Protein AF-A0A6N8EU02-F1 (afdb_monomer)

Sequence (81 aa):
MKKIIFLLSAIFIISNVVWGFMYFKRIDAPSNISVQVYDLRGTGELWDITDYKIIVSPNKVLRGHG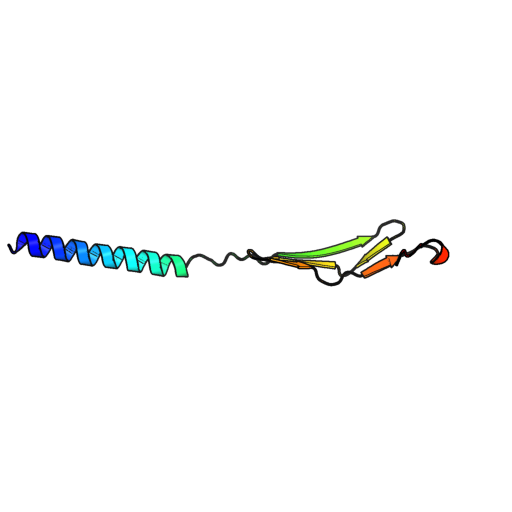KLTYKGDPKNVEVYC

Solvent-accessible surface area (backbone atoms only — not comparable to full-atom values): 4956 Å² total; per-residue (Å²): 110,72,69,58,54,52,52,52,52,51,52,52,52,51,53,52,51,52,51,50,50,55,54,53,55,61,72,65,51,76,80,77,63,65,68,45,75,45,80,49,69,49,78,58,96,50,41,35,40,38,73,27,33,39,40,40,42,92,89,48,78,46,74,54,68,60,48,77,43,76,71,63,67,74,89,76,60,85,80,86,128

Nearest PDB structures (foldseek):
  5fyw-assembly1_U  TM=3.673E-01  e=1.341E+00  Saccharomyces cerevisiae
  7oha-assembly1_L  TM=2.788E-01  e=5.965E-01  Saccharomyces cerevisiae
  6o9l-assembly1_N  TM=3.999E-01  e=2.208E+00  Homo sapiens

Foldseek 3Di:
DVVVVVVVVVVVVVVVVVVVVVVVVVVPPPCPQVFDKDFDWDDDPFKTKHRWIWTDGPVDIDTDDIDIDTPDDPVPDDDDD

Secondary structure (DSSP, 8-state):
-HHHHHHHHHHHHHHHHHHHHHHHHHHTS------EEEEEEEE-SSEEEEEEEEEEETTEEEE---EEEE-S-GGG-----

Structure (mmCIF, N/CA/C/O backbone):
data_AF-A0A6N8EU02-F1
#
_entry.id   AF-A0A6N8EU02-F1
#
loop_
_atom_site.group_PDB
_atom_site.id
_atom_site.type_symbol
_atom_site.label_atom_id
_atom_site.label_alt_id
_atom_site.label_comp_id
_atom_site.label_asym_id
_atom_site.label_entity_id
_atom_site.label_seq_id
_atom_site.pdbx_PDB_ins_code
_atom_site.Cartn_x
_atom_site.Cartn_y
_atom_site.Cartn_z
_atom_site.occupancy
_atom_site.B_iso_or_equiv
_atom_site.auth_seq_id
_atom_sit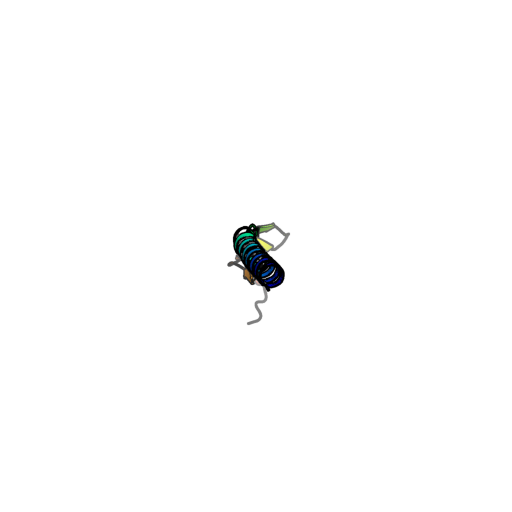e.auth_comp_id
_atom_site.auth_asym_id
_atom_site.auth_atom_id
_atom_site.pdbx_PDB_model_num
ATOM 1 N N . MET A 1 1 ? -26.194 -6.378 54.115 1.00 63.81 1 MET A N 1
ATOM 2 C CA . MET A 1 1 ? -26.120 -7.559 53.220 1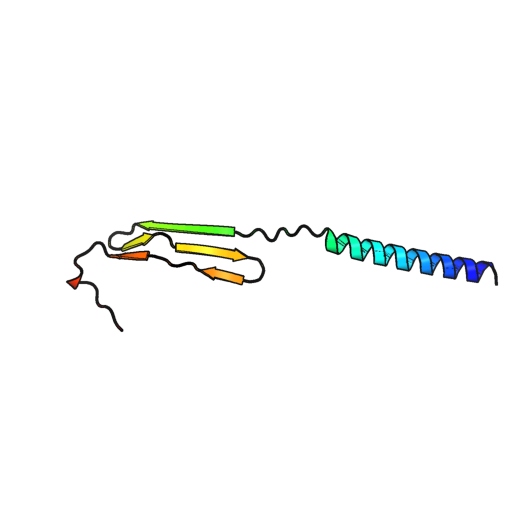.00 63.81 1 MET A CA 1
ATOM 3 C C . MET A 1 1 ? -26.733 -7.261 51.848 1.00 63.81 1 MET A C 1
ATOM 5 O O . MET A 1 1 ? -25.972 -7.113 50.905 1.00 63.81 1 MET A O 1
ATOM 9 N N . LYS A 1 2 ? -28.053 -7.027 51.724 1.00 81.00 2 LYS A N 1
ATOM 10 C CA . LYS A 1 2 ? -28.717 -6.720 50.429 1.00 81.00 2 LYS A CA 1
ATOM 11 C C . LYS A 1 2 ? -28.102 -5.546 49.643 1.00 81.00 2 LYS A C 1
ATOM 13 O O . LYS A 1 2 ? -27.914 -5.662 48.441 1.00 81.00 2 LYS A O 1
ATOM 18 N N . LYS A 1 3 ? -27.723 -4.453 50.322 1.00 86.62 3 LYS A N 1
ATOM 19 C CA . LYS A 1 3 ? -27.076 -3.280 49.693 1.00 86.62 3 LYS A CA 1
ATOM 20 C C . LYS A 1 3 ? -25.712 -3.603 49.062 1.00 86.62 3 LYS A C 1
ATOM 22 O O . LYS A 1 3 ? -25.408 -3.105 47.988 1.00 86.62 3 LYS A O 1
ATOM 27 N N . ILE A 1 4 ? -24.921 -4.460 49.712 1.00 92.31 4 ILE A N 1
ATOM 28 C CA . ILE A 1 4 ? -23.594 -4.879 49.226 1.00 92.31 4 ILE A CA 1
ATOM 29 C C . ILE A 1 4 ? -23.744 -5.810 48.019 1.00 92.31 4 ILE A C 1
ATOM 31 O O . ILE A 1 4 ? -23.031 -5.656 47.035 1.00 92.31 4 ILE A O 1
ATOM 35 N N . ILE A 1 5 ? -24.715 -6.726 48.063 1.00 92.62 5 ILE A N 1
ATOM 36 C CA . ILE A 1 5 ? -25.026 -7.627 46.943 1.00 92.62 5 ILE A CA 1
ATOM 37 C C . ILE A 1 5 ? -25.468 -6.820 45.714 1.00 92.62 5 ILE A C 1
ATOM 39 O O . ILE A 1 5 ? -24.975 -7.062 44.615 1.00 92.62 5 ILE A O 1
ATOM 43 N N . PHE A 1 6 ? -26.326 -5.812 45.905 1.00 94.31 6 PHE A N 1
ATOM 44 C CA . PHE A 1 6 ? -26.720 -4.894 44.834 1.00 94.31 6 PHE A CA 1
ATOM 45 C C . PHE A 1 6 ? -25.517 -4.154 44.241 1.00 94.31 6 PHE A C 1
ATOM 47 O O . PHE A 1 6 ? -25.354 -4.133 43.023 1.00 94.31 6 PHE A O 1
ATOM 54 N N . LEU A 1 7 ? -24.639 -3.613 45.090 1.00 94.88 7 LEU A N 1
ATOM 55 C CA . LEU A 1 7 ? -23.435 -2.910 44.648 1.00 94.88 7 LEU A CA 1
ATOM 56 C C . LEU A 1 7 ? -22.522 -3.812 43.798 1.00 94.88 7 LEU A C 1
ATOM 58 O O . LEU A 1 7 ? -22.100 -3.417 42.715 1.00 94.88 7 LEU A O 1
ATOM 62 N N . LEU A 1 8 ? -22.266 -5.040 44.253 1.00 94.62 8 LEU A N 1
ATOM 63 C CA . LEU A 1 8 ? -21.428 -6.006 43.537 1.00 94.62 8 LEU A CA 1
ATOM 64 C C . LEU A 1 8 ? -22.047 -6.431 42.202 1.00 94.62 8 LEU A C 1
ATOM 66 O O . LEU A 1 8 ? -21.344 -6.488 41.195 1.00 94.62 8 LEU A O 1
ATOM 70 N N . SER A 1 9 ? -23.363 -6.668 42.168 1.00 94.19 9 SER A N 1
ATOM 71 C CA . SER A 1 9 ? -24.064 -7.003 40.923 1.00 94.19 9 SER A CA 1
ATOM 72 C C . SER A 1 9 ? -23.988 -5.873 39.891 1.00 94.19 9 SER A C 1
ATOM 74 O O . SER A 1 9 ? -23.744 -6.133 38.715 1.00 94.19 9 SER A O 1
ATOM 76 N N . ALA A 1 10 ? -24.101 -4.615 40.329 1.00 94.94 10 ALA A N 1
ATOM 77 C CA . ALA A 1 10 ? -23.991 -3.458 39.448 1.00 94.94 10 ALA A CA 1
ATOM 78 C C . ALA A 1 10 ? -22.582 -3.340 38.851 1.00 94.94 10 ALA A C 1
ATOM 80 O O . ALA A 1 10 ? -22.439 -3.169 37.642 1.00 94.94 10 ALA A O 1
ATOM 81 N N . ILE A 1 11 ? -21.541 -3.500 39.676 1.00 96.06 11 ILE A N 1
ATOM 82 C CA . ILE A 1 11 ? -20.143 -3.469 39.221 1.00 96.06 11 ILE A CA 1
ATOM 83 C C . ILE A 1 11 ? -19.878 -4.586 38.206 1.00 96.06 11 ILE A C 1
ATOM 85 O O . ILE A 1 11 ? -19.246 -4.342 37.179 1.00 96.06 11 ILE A O 1
ATOM 89 N N . PHE A 1 12 ? -20.390 -5.794 38.456 1.00 96.50 12 PHE A N 1
ATOM 90 C CA . PHE A 1 12 ? -20.233 -6.919 37.538 1.00 96.50 12 PHE A CA 1
ATOM 91 C C . PHE A 1 12 ? -20.882 -6.644 36.176 1.00 96.50 12 PHE A C 1
ATOM 93 O O . PHE A 1 12 ? -20.251 -6.857 35.140 1.00 96.50 12 PHE A O 1
ATOM 100 N N . ILE A 1 13 ? -22.109 -6.117 36.160 1.00 96.38 13 ILE A N 1
ATOM 101 C CA . ILE A 1 13 ? -22.806 -5.770 34.914 1.00 96.38 13 ILE A CA 1
ATOM 102 C C . ILE A 1 13 ? -22.038 -4.680 34.161 1.00 96.38 13 ILE A C 1
ATOM 104 O O . ILE A 1 13 ? -21.755 -4.848 32.978 1.00 96.38 13 ILE A O 1
ATOM 108 N N . ILE A 1 14 ? -21.635 -3.602 34.841 1.00 95.94 14 ILE A N 1
ATOM 109 C CA . ILE A 1 14 ? -20.887 -2.499 34.219 1.00 95.94 14 ILE A CA 1
ATOM 110 C C . ILE A 1 14 ? -19.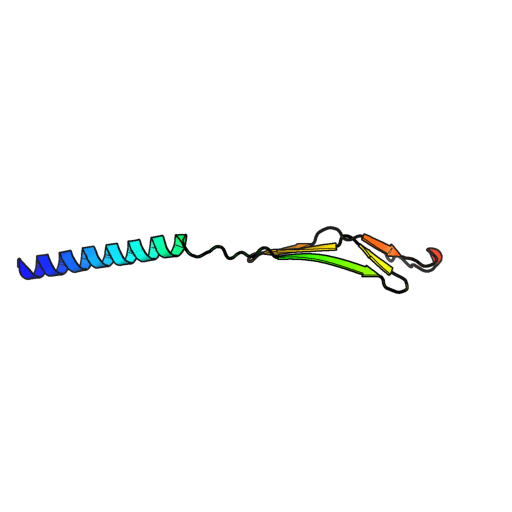565 -3.004 33.632 1.00 95.94 14 ILE A C 1
ATOM 112 O O . ILE A 1 14 ? -19.231 -2.664 32.501 1.00 95.94 14 ILE A O 1
ATOM 116 N N . SER A 1 15 ? -18.835 -3.856 34.356 1.00 95.31 15 SER A N 1
ATOM 117 C CA . SER A 1 15 ? -17.569 -4.421 33.881 1.00 95.31 15 SER A CA 1
ATOM 118 C C . SER A 1 15 ? -17.746 -5.233 32.592 1.00 95.31 15 SER A C 1
ATOM 120 O O . SER A 1 15 ? -16.987 -5.043 31.640 1.00 95.31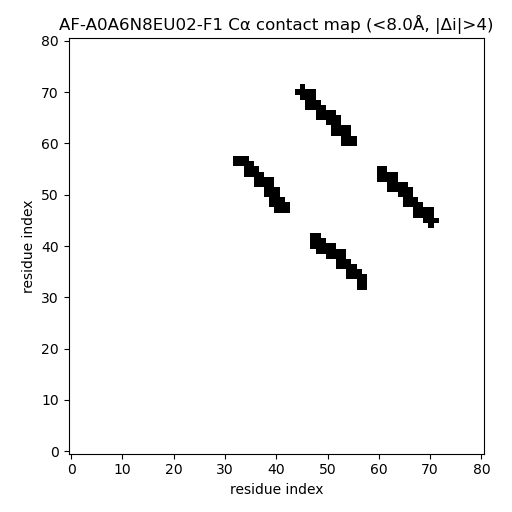 15 SER A O 1
ATOM 122 N N . ASN A 1 16 ? -18.790 -6.066 32.520 1.00 95.69 16 ASN A N 1
ATOM 123 C CA . ASN A 1 16 ? -19.104 -6.849 31.323 1.00 95.69 16 ASN A CA 1
ATOM 124 C C . ASN A 1 16 ? -19.574 -5.968 30.157 1.00 95.69 16 ASN A C 1
ATOM 126 O O . ASN A 1 16 ? -19.177 -6.206 29.019 1.00 95.69 16 ASN A O 1
ATOM 130 N N . VAL A 1 17 ? -20.365 -4.923 30.424 1.00 95.38 17 VAL A N 1
ATOM 131 C CA . VAL A 1 17 ? -20.803 -3.957 29.402 1.00 95.38 17 VAL A CA 1
ATOM 132 C C . VAL A 1 17 ? -19.609 -3.202 28.818 1.00 95.38 17 VAL A C 1
ATOM 134 O O . VAL A 1 17 ? -19.507 -3.077 27.600 1.00 95.38 17 VAL A O 1
ATOM 137 N N . VAL A 1 18 ? -18.674 -2.746 29.658 1.00 94.12 18 VAL A N 1
ATOM 138 C CA . VAL A 1 18 ? -17.445 -2.072 29.209 1.00 94.12 18 VAL A CA 1
ATOM 139 C C . VAL A 1 18 ? -16.589 -3.013 28.362 1.00 94.12 18 VAL A C 1
ATOM 141 O O . VAL A 1 18 ? -16.117 -2.617 27.297 1.00 94.12 18 VAL A O 1
ATOM 144 N N . TRP A 1 19 ? -16.421 -4.268 28.787 1.00 93.25 19 TRP A N 1
ATOM 145 C CA . TRP A 1 19 ? -15.686 -5.272 28.015 1.00 93.25 19 TRP A CA 1
ATOM 146 C C . TRP A 1 19 ? -16.339 -5.576 26.668 1.00 93.25 19 TRP A C 1
ATOM 148 O O . TRP A 1 19 ? -15.653 -5.579 25.647 1.00 93.25 19 TRP A O 1
ATOM 158 N N . GLY A 1 20 ? -17.659 -5.774 26.653 1.00 92.12 20 GLY A N 1
ATOM 159 C CA . GLY A 1 20 ? -18.426 -5.975 25.428 1.00 92.12 20 GLY A CA 1
ATOM 160 C C . GLY A 1 20 ? -18.284 -4.787 24.481 1.00 92.12 20 GLY A C 1
ATOM 161 O O . GLY A 1 20 ? -17.936 -4.964 23.318 1.00 92.12 20 GLY A O 1
ATOM 162 N N . PHE A 1 21 ? -18.444 -3.564 24.989 1.00 89.75 21 PHE A N 1
ATOM 163 C CA . PHE A 1 21 ? -18.271 -2.347 24.199 1.00 89.75 21 PHE A CA 1
ATOM 164 C C . PHE A 1 21 ? -16.862 -2.237 23.603 1.00 89.75 21 PHE A C 1
ATOM 166 O O . PHE A 1 21 ? -16.726 -1.963 22.413 1.00 89.75 21 PHE A O 1
ATOM 173 N N . MET A 1 22 ? -15.810 -2.493 24.390 1.00 85.88 22 MET A N 1
ATOM 174 C CA . MET A 1 22 ? -14.433 -2.494 23.880 1.00 85.88 22 MET A CA 1
ATOM 175 C C . MET A 1 22 ? -14.196 -3.579 22.825 1.00 85.88 22 MET A C 1
ATOM 177 O O . MET A 1 22 ? -13.463 -3.337 21.866 1.00 85.88 22 MET A O 1
ATOM 181 N N . TYR A 1 23 ? -14.804 -4.756 22.983 1.00 84.81 23 TYR A N 1
ATOM 182 C CA . TYR A 1 23 ? -14.718 -5.842 22.011 1.00 84.81 23 TYR A CA 1
ATOM 183 C C . TYR A 1 23 ? -15.356 -5.445 20.673 1.00 84.81 23 TYR A C 1
ATOM 185 O O . TYR A 1 23 ? -14.693 -5.532 19.641 1.00 84.81 23 TYR A O 1
ATOM 193 N N . PHE A 1 24 ? -16.581 -4.910 20.687 1.00 81.44 24 PHE A N 1
ATOM 194 C CA . PHE A 1 24 ? -17.248 -4.434 19.470 1.00 81.44 24 PHE A CA 1
ATOM 195 C C . PHE A 1 24 ? -16.521 -3.242 18.831 1.00 81.44 24 PHE A C 1
ATOM 197 O O . PHE A 1 24 ? -16.296 -3.242 17.625 1.00 81.44 24 PHE A O 1
ATOM 204 N N . LYS A 1 25 ? -16.005 -2.291 19.625 1.00 73.69 25 LYS A N 1
ATOM 205 C CA . LYS A 1 25 ? -15.209 -1.169 19.095 1.00 73.69 25 LYS A CA 1
ATOM 206 C C . LYS A 1 25 ? -13.919 -1.589 18.386 1.00 73.69 25 LYS A C 1
ATOM 208 O O . LYS A 1 25 ? -13.431 -0.836 17.548 1.00 73.69 25 LYS A O 1
ATOM 213 N N . ARG A 1 26 ? -13.331 -2.742 18.731 1.00 61.28 26 ARG A N 1
ATOM 214 C CA . ARG A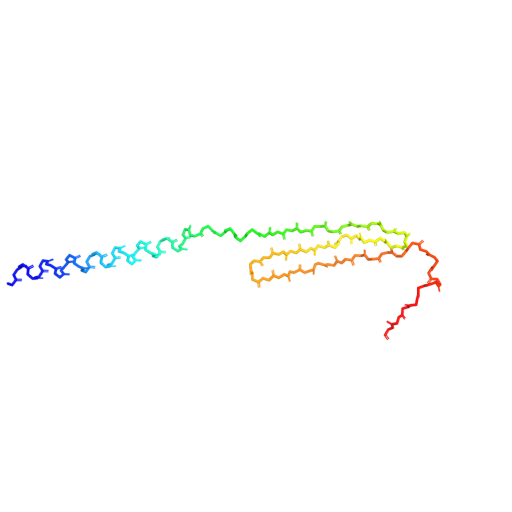 1 26 ? -12.173 -3.287 17.999 1.00 61.28 26 ARG A CA 1
ATOM 215 C C . ARG A 1 26 ? -12.565 -3.862 16.642 1.00 61.28 26 ARG A C 1
ATOM 217 O O . ARG A 1 26 ? -11.743 -3.824 15.735 1.00 61.28 26 ARG A O 1
ATOM 224 N N . ILE A 1 27 ? -13.782 -4.387 16.514 1.00 60.22 27 ILE A N 1
ATOM 225 C CA . ILE A 1 27 ? -14.308 -4.930 15.255 1.00 60.22 27 ILE A CA 1
ATOM 226 C C . ILE A 1 27 ? -14.615 -3.785 14.279 1.00 60.22 27 ILE A C 1
ATOM 228 O O . ILE A 1 27 ? -14.352 -3.916 13.089 1.00 60.22 27 ILE A O 1
ATOM 232 N N . ASP A 1 28 ? -15.055 -2.637 14.803 1.00 55.47 28 ASP A N 1
ATOM 233 C CA . ASP A 1 28 ? -15.363 -1.431 14.024 1.00 55.47 28 ASP A CA 1
ATOM 234 C C . ASP A 1 28 ? -14.173 -0.484 13.824 1.00 55.47 28 ASP A C 1
ATOM 236 O O . ASP A 1 28 ? -14.356 0.630 13.328 1.00 55.47 28 ASP A O 1
ATOM 240 N N . ALA A 1 29 ? -12.948 -0.869 14.203 1.00 56.47 29 ALA A N 1
ATOM 241 C CA . ALA A 1 29 ? -11.786 -0.119 13.746 1.00 56.47 29 ALA A CA 1
ATOM 242 C C . ALA A 1 29 ? -11.796 -0.214 12.215 1.00 56.47 29 ALA A C 1
ATOM 244 O O . ALA A 1 29 ? -11.625 -1.320 11.695 1.00 56.47 29 ALA A O 1
ATOM 245 N N . PRO A 1 30 ? -12.029 0.891 11.476 1.00 52.09 30 PRO A N 1
ATOM 246 C CA . PRO A 1 30 ? -12.039 0.812 10.035 1.00 52.09 30 PRO A CA 1
ATOM 247 C C . PRO A 1 30 ? -10.682 0.256 9.647 1.00 52.09 30 PRO A C 1
ATOM 249 O O . PRO A 1 30 ? -9.641 0.806 10.026 1.00 52.09 30 PRO A O 1
ATOM 252 N N . SER A 1 31 ? -10.688 -0.849 8.907 1.00 57.00 31 SER A N 1
ATOM 253 C CA . SER A 1 31 ? -9.529 -1.281 8.156 1.00 57.00 31 SER A CA 1
ATOM 254 C C . SER A 1 31 ? -9.293 -0.234 7.068 1.00 57.00 31 SER A C 1
ATOM 256 O O . SER A 1 31 ? -9.409 -0.508 5.878 1.00 57.00 31 SER A O 1
ATOM 258 N N . ASN A 1 32 ? -8.892 0.974 7.463 1.00 55.22 32 ASN A N 1
ATOM 259 C CA . ASN A 1 32 ? -8.163 1.928 6.644 1.00 55.22 32 ASN A CA 1
ATOM 260 C C . ASN A 1 32 ? -6.75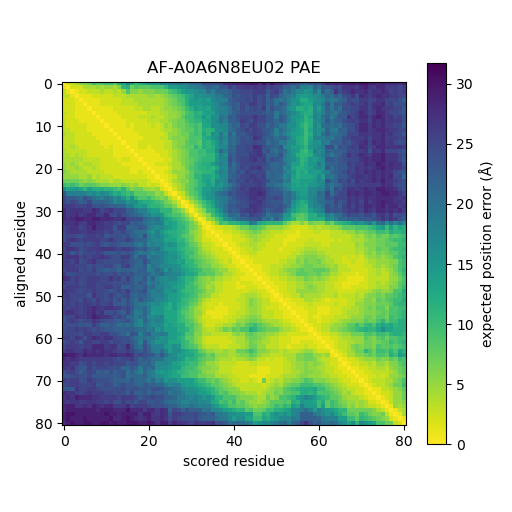5 1.362 6.392 1.00 55.22 32 ASN A C 1
ATOM 262 O O . ASN A 1 32 ? -5.747 2.054 6.471 1.00 55.22 32 ASN A O 1
ATOM 266 N N . ILE A 1 33 ? -6.687 0.065 6.099 1.00 59.47 33 ILE A N 1
ATOM 267 C CA . ILE A 1 33 ? -5.607 -0.612 5.419 1.00 59.47 33 ILE A CA 1
ATOM 268 C C . ILE A 1 33 ? -5.748 -0.113 3.981 1.00 59.47 33 ILE A C 1
ATOM 270 O O . ILE A 1 33 ? -6.211 -0.829 3.097 1.00 59.47 33 ILE A O 1
ATOM 274 N N . SER A 1 34 ? -5.471 1.176 3.774 1.00 69.88 34 SER A N 1
ATOM 275 C CA . SER A 1 34 ? -5.454 1.777 2.456 1.00 69.88 34 SER A CA 1
ATOM 276 C C . SER A 1 34 ? -4.286 1.136 1.727 1.00 69.88 34 SER A C 1
ATOM 278 O O . SER A 1 34 ? -3.119 1.471 1.920 1.00 69.88 34 SER A O 1
ATOM 280 N N . VAL A 1 35 ? -4.602 0.104 0.952 1.00 82.12 35 VAL A N 1
ATOM 281 C CA . VAL A 1 35 ? -3.651 -0.469 0.015 1.00 82.12 35 VAL A CA 1
ATOM 282 C C . VAL A 1 35 ? -3.379 0.619 -1.010 1.00 82.12 35 VAL A C 1
ATOM 284 O O . VAL A 1 35 ? -4.272 1.014 -1.757 1.00 82.12 35 VAL A O 1
ATOM 287 N N . GLN A 1 36 ? -2.156 1.135 -1.007 1.00 87.00 36 GLN A N 1
ATOM 288 C CA . GLN A 1 36 ? -1.721 2.135 -1.971 1.00 87.00 36 GLN A CA 1
ATOM 289 C C . GLN A 1 36 ? -0.982 1.417 -3.091 1.00 87.00 36 GLN A C 1
ATOM 291 O O . GLN A 1 36 ? -0.034 0.668 -2.844 1.00 87.00 36 GLN A O 1
ATOM 296 N N . VAL A 1 37 ? -1.449 1.622 -4.319 1.00 87.62 37 VAL A N 1
ATOM 297 C CA . VAL A 1 37 ? -0.831 1.071 -5.523 1.00 87.62 37 VAL A CA 1
ATOM 298 C C . VAL A 1 37 ? -0.200 2.222 -6.284 1.00 87.62 37 VAL A C 1
ATOM 300 O O . VAL A 1 37 ? -0.890 3.156 -6.686 1.00 87.62 37 VAL A O 1
ATOM 303 N N . TYR A 1 38 ? 1.110 2.140 -6.475 1.00 88.94 38 TYR A N 1
ATOM 304 C CA . TYR A 1 38 ? 1.870 3.078 -7.284 1.00 88.94 38 TYR A CA 1
ATOM 305 C C . TYR A 1 38 ? 2.271 2.390 -8.578 1.00 88.94 38 TYR A C 1
ATOM 307 O O . TYR A 1 38 ? 2.956 1.367 -8.546 1.00 88.94 38 TYR A O 1
ATOM 315 N N . ASP A 1 39 ? 1.867 2.976 -9.698 1.00 89.44 39 ASP A N 1
ATOM 316 C CA . ASP A 1 39 ? 2.338 2.596 -11.023 1.00 89.44 39 ASP A CA 1
ATOM 317 C C . ASP A 1 39 ? 3.402 3.602 -11.461 1.00 89.44 39 ASP A C 1
ATOM 319 O O . ASP A 1 39 ? 3.120 4.771 -11.718 1.00 89.44 39 ASP A O 1
ATOM 323 N N . LEU A 1 40 ? 4.652 3.146 -11.488 1.00 87.56 40 LEU A N 1
ATOM 324 C CA . LEU A 1 40 ? 5.818 3.957 -11.795 1.00 87.56 40 LEU A CA 1
ATOM 325 C C . LEU A 1 40 ? 6.210 3.749 -13.254 1.00 87.56 40 LEU A C 1
ATOM 327 O O . LEU A 1 40 ? 6.491 2.635 -13.705 1.00 87.56 40 LEU A O 1
ATOM 331 N N . ARG A 1 41 ? 6.231 4.855 -13.992 1.00 91.44 41 ARG A N 1
ATOM 332 C CA . ARG A 1 41 ? 6.657 4.927 -15.388 1.00 91.44 41 ARG A CA 1
ATOM 333 C C . ARG A 1 41 ? 7.525 6.161 -15.559 1.00 91.44 41 ARG A C 1
ATOM 335 O O . ARG A 1 41 ? 7.241 7.198 -14.964 1.00 91.44 41 ARG A O 1
ATOM 342 N N . GLY A 1 42 ? 8.581 6.040 -16.348 1.00 91.19 42 GLY A N 1
ATOM 343 C CA . GLY A 1 42 ? 9.513 7.136 -16.566 1.00 91.19 42 GLY A CA 1
ATOM 344 C C . GLY A 1 42 ? 10.345 6.929 -17.818 1.00 91.19 42 GLY A C 1
ATOM 345 O O . GLY A 1 42 ? 10.702 5.805 -18.161 1.00 91.19 42 GLY A O 1
ATOM 346 N N . THR A 1 43 ? 10.660 8.038 -18.472 1.00 93.69 43 THR A N 1
ATOM 347 C CA . THR A 1 43 ? 11.468 8.099 -19.689 1.00 93.69 43 THR A CA 1
ATOM 348 C C . THR A 1 43 ? 12.644 9.021 -19.397 1.00 93.69 43 THR A C 1
ATOM 350 O O . THR A 1 43 ? 12.450 10.214 -19.173 1.00 93.69 43 THR A O 1
ATOM 353 N N . GLY A 1 44 ? 13.853 8.467 -19.346 1.00 90.19 44 GLY A N 1
ATOM 354 C CA . GLY A 1 44 ? 15.111 9.217 -19.285 1.00 90.19 44 GLY A CA 1
ATOM 355 C C . GLY A 1 44 ? 15.740 9.351 -20.671 1.00 90.19 44 GLY A C 1
ATOM 356 O O . GLY A 1 44 ? 15.147 8.934 -21.658 1.00 90.19 44 GLY A O 1
ATOM 357 N N . GLU A 1 45 ? 16.952 9.889 -20.789 1.00 91.00 45 GLU A N 1
ATOM 358 C CA . GLU A 1 45 ? 17.613 10.010 -22.104 1.00 91.00 45 GLU A CA 1
ATOM 359 C C . GLU A 1 45 ? 17.959 8.644 -22.713 1.00 91.00 45 GLU A C 1
ATOM 361 O O . GLU A 1 45 ? 17.658 8.379 -23.874 1.00 91.00 45 GLU A O 1
ATOM 366 N N . LEU A 1 46 ? 18.525 7.740 -21.910 1.00 92.00 46 LEU A N 1
ATOM 367 C CA . LEU A 1 46 ? 19.003 6.430 -22.367 1.00 92.00 46 LEU A CA 1
ATOM 368 C C . LEU A 1 46 ? 18.144 5.254 -21.903 1.00 92.00 46 LEU A C 1
ATOM 370 O O . LEU A 1 46 ? 18.290 4.153 -22.423 1.00 92.00 46 LEU A O 1
ATOM 374 N N . TRP A 1 47 ? 17.256 5.469 -20.936 1.00 92.25 47 TRP A N 1
ATOM 375 C CA . TRP A 1 47 ? 16.532 4.398 -20.263 1.00 92.25 47 TRP A CA 1
ATOM 376 C C . TRP A 1 47 ? 15.053 4.719 -20.149 1.00 92.25 47 TRP A C 1
ATOM 378 O O . TRP A 1 47 ? 14.691 5.823 -19.749 1.00 92.25 47 TRP A O 1
ATOM 388 N N . ASP A 1 48 ? 14.222 3.723 -20.424 1.00 92.50 48 ASP A N 1
ATOM 389 C CA . ASP A 1 48 ? 12.790 3.759 -20.156 1.00 92.50 48 ASP A CA 1
ATOM 390 C C . ASP A 1 48 ? 12.424 2.708 -19.111 1.00 92.50 48 ASP A C 1
ATOM 392 O O . ASP A 1 48 ? 12.803 1.540 -19.217 1.00 92.50 48 ASP A O 1
ATOM 396 N N . ILE A 1 49 ? 11.656 3.128 -18.107 1.00 90.69 49 ILE A N 1
ATOM 397 C CA . ILE A 1 49 ? 11.097 2.269 -17.066 1.00 90.69 49 ILE A CA 1
ATOM 398 C C . ILE A 1 49 ? 9.596 2.169 -17.297 1.00 90.69 49 ILE A C 1
ATOM 400 O O . ILE A 1 49 ? 8.877 3.172 -17.300 1.00 90.69 49 ILE A O 1
ATOM 404 N N . THR A 1 50 ? 9.121 0.940 -17.458 1.00 91.62 50 THR A N 1
ATOM 405 C CA . THR A 1 50 ? 7.709 0.629 -17.681 1.00 91.62 50 THR A CA 1
ATOM 406 C C . THR A 1 50 ? 7.228 -0.447 -16.718 1.00 91.62 50 THR A C 1
ATOM 408 O O . THR A 1 50 ? 8.000 -1.281 -16.242 1.00 91.62 50 THR A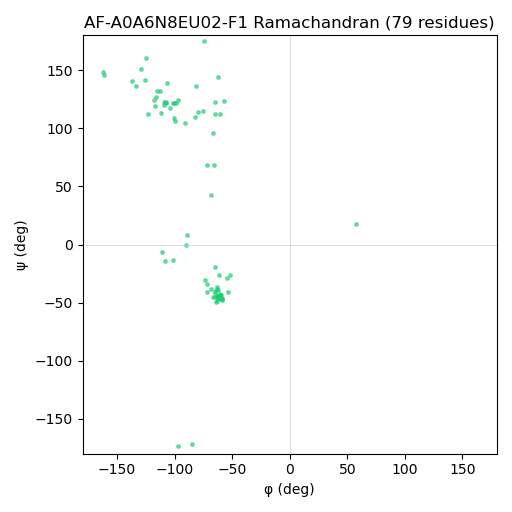 O 1
ATOM 411 N N . ASP A 1 51 ? 5.932 -0.380 -16.413 1.00 88.00 51 ASP A N 1
ATOM 412 C CA . ASP A 1 51 ? 5.165 -1.372 -15.651 1.00 88.00 51 ASP A CA 1
ATOM 413 C C . ASP A 1 51 ? 5.675 -1.698 -14.240 1.00 88.00 51 ASP A C 1
ATOM 415 O O . ASP A 1 51 ? 5.249 -2.684 -13.645 1.00 88.00 51 ASP A O 1
ATOM 419 N N . TYR A 1 52 ? 6.519 -0.841 -13.659 1.00 90.00 52 TYR A N 1
ATOM 420 C CA . TYR A 1 52 ? 6.998 -1.034 -12.297 1.00 90.00 52 TYR A CA 1
ATOM 421 C C . TYR A 1 52 ? 5.904 -0.669 -11.290 1.00 90.00 52 TYR A C 1
ATOM 423 O O . TYR A 1 52 ? 5.496 0.486 -11.182 1.00 90.00 52 TYR A O 1
ATOM 431 N N . LYS A 1 53 ? 5.425 -1.664 -10.539 1.00 91.25 53 LYS A N 1
ATOM 432 C CA . LYS A 1 53 ? 4.325 -1.501 -9.581 1.00 91.25 53 LYS A CA 1
ATOM 433 C C . LYS A 1 53 ? 4.815 -1.668 -8.149 1.00 91.25 53 LYS A C 1
ATOM 435 O O . LYS A 1 53 ? 5.467 -2.660 -7.828 1.00 91.25 53 LYS A O 1
ATOM 440 N N . ILE A 1 54 ? 4.444 -0.749 -7.265 1.00 91.69 54 ILE A N 1
ATOM 441 C CA . ILE A 1 54 ? 4.665 -0.882 -5.821 1.00 91.69 54 ILE A CA 1
ATOM 442 C C . ILE A 1 54 ? 3.309 -0.950 -5.132 1.00 91.69 54 ILE A C 1
ATOM 444 O O . ILE A 1 54 ? 2.468 -0.076 -5.318 1.00 91.69 54 ILE A O 1
ATOM 448 N N . ILE A 1 55 ? 3.105 -1.985 -4.322 1.00 90.69 55 ILE A N 1
ATOM 449 C CA . ILE A 1 55 ? 1.906 -2.144 -3.503 1.00 90.69 55 ILE A CA 1
ATOM 450 C C . ILE A 1 55 ? 2.323 -1.999 -2.046 1.00 90.69 55 ILE A C 1
ATOM 452 O O . ILE A 1 55 ? 3.050 -2.838 -1.507 1.00 90.69 55 ILE A O 1
ATOM 456 N N . VAL A 1 56 ? 1.858 -0.931 -1.410 1.00 89.56 56 VAL A N 1
ATOM 457 C CA . VAL A 1 56 ? 2.098 -0.663 0.005 1.00 89.56 56 VAL A CA 1
ATOM 458 C C . VAL A 1 56 ? 0.856 -1.061 0.784 1.00 89.56 56 VAL A C 1
ATOM 460 O O . VAL A 1 56 ? -0.242 -0.564 0.542 1.00 89.56 56 VAL A O 1
ATOM 463 N N . SER A 1 57 ? 1.045 -1.979 1.725 1.00 87.56 57 SER A N 1
ATOM 464 C CA . SER A 1 57 ? 0.042 -2.371 2.708 1.00 87.56 57 SER A CA 1
ATOM 465 C C . SER A 1 57 ? 0.631 -2.209 4.114 1.00 87.56 57 SER A C 1
ATOM 467 O O . SER A 1 57 ? 1.855 -2.201 4.252 1.00 87.56 57 SER A O 1
ATOM 469 N N . PRO A 1 58 ? -0.190 -2.131 5.170 1.00 81.88 58 PRO A N 1
ATOM 470 C CA . PRO A 1 58 ? 0.280 -1.870 6.533 1.00 81.88 58 PRO A CA 1
ATOM 471 C C . PRO A 1 58 ? 1.361 -2.827 7.038 1.00 81.88 58 PRO A C 1
ATOM 473 O O . PRO A 1 58 ? 2.202 -2.430 7.835 1.00 81.88 58 PRO A O 1
ATOM 476 N N . ASN A 1 59 ? 1.366 -4.071 6.550 1.00 84.25 59 ASN A N 1
ATOM 477 C CA . ASN A 1 59 ? 2.252 -5.119 7.060 1.00 84.25 59 ASN A CA 1
ATOM 478 C C . ASN A 1 59 ? 3.337 -5.541 6.062 1.00 84.25 59 ASN A C 1
ATOM 480 O O . ASN A 1 59 ? 4.179 -6.371 6.395 1.00 84.25 59 ASN A O 1
ATOM 484 N N . LYS A 1 60 ? 3.296 -5.046 4.820 1.00 85.81 60 LYS A N 1
ATOM 485 C CA . LYS A 1 60 ? 4.253 -5.434 3.777 1.00 85.81 60 LYS A CA 1
ATOM 486 C C . LYS A 1 60 ? 4.275 -4.449 2.617 1.00 85.81 60 LYS A C 1
ATOM 488 O O . LYS A 1 60 ? 3.240 -3.906 2.220 1.00 85.81 60 LYS A O 1
ATOM 493 N N . VAL A 1 61 ? 5.453 -4.325 2.016 1.00 89.75 61 VAL A N 1
ATOM 494 C CA . VAL A 1 61 ? 5.666 -3.665 0.727 1.00 89.75 61 VAL A CA 1
ATOM 495 C C . VAL A 1 61 ? 5.957 -4.743 -0.307 1.00 89.75 61 VAL A C 1
ATOM 497 O O . VAL A 1 61 ? 6.903 -5.512 -0.151 1.00 89.75 61 VAL A O 1
ATOM 500 N N . LEU A 1 62 ? 5.143 -4.805 -1.356 1.00 90.44 62 LEU A N 1
ATOM 501 C CA . LEU A 1 62 ? 5.353 -5.697 -2.491 1.00 90.44 62 LEU A CA 1
ATOM 502 C C . LEU A 1 62 ? 5.824 -4.880 -3.691 1.00 90.44 62 LEU A C 1
ATOM 504 O O . LEU A 1 62 ? 5.313 -3.791 -3.953 1.00 90.44 62 LEU A O 1
ATOM 508 N N . ARG A 1 63 ? 6.795 -5.421 -4.423 1.00 90.00 63 ARG A N 1
ATOM 509 C CA . ARG A 1 63 ? 7.328 -4.833 -5.653 1.00 90.00 63 ARG A CA 1
ATOM 510 C C . ARG A 1 63 ? 7.029 -5.798 -6.792 1.00 90.00 63 ARG A C 1
ATOM 512 O O . ARG A 1 63 ? 7.416 -6.962 -6.732 1.00 90.00 63 ARG A O 1
ATOM 519 N N . GLY A 1 64 ? 6.262 -5.329 -7.766 1.00 83.94 64 GLY A N 1
ATOM 520 C CA . GLY A 1 64 ? 5.969 -6.052 -8.994 1.00 83.94 64 GLY A CA 1
ATOM 521 C C . GLY A 1 64 ? 7.164 -6.049 -9.941 1.00 83.94 64 GLY A C 1
ATOM 522 O O . GLY A 1 64 ? 8.183 -5.404 -9.689 1.00 83.94 64 GLY A O 1
ATOM 523 N N . HIS A 1 65 ? 7.023 -6.771 -11.048 1.00 82.25 65 HIS A N 1
ATOM 524 C CA . HIS A 1 65 ? 8.023 -6.750 -12.110 1.00 82.25 65 HIS A CA 1
ATOM 525 C C . HIS A 1 65 ? 8.119 -5.335 -12.686 1.00 82.25 65 HIS A C 1
ATOM 527 O O . HIS A 1 65 ? 7.119 -4.632 -12.760 1.00 82.25 65 HIS A O 1
ATOM 533 N N . GLY A 1 66 ? 9.321 -4.916 -13.062 1.00 85.81 66 GLY A N 1
ATOM 534 C CA . GLY A 1 66 ? 9.554 -3.684 -13.804 1.00 85.81 66 GLY A CA 1
ATOM 535 C C . GLY A 1 66 ? 10.337 -4.019 -15.058 1.00 85.81 66 GLY A C 1
ATOM 536 O O . GLY A 1 66 ? 11.222 -4.875 -15.025 1.00 85.81 66 GLY A O 1
ATOM 537 N N . LYS A 1 67 ? 10.010 -3.362 -16.166 1.00 89.69 67 LYS A N 1
ATOM 538 C CA . LYS A 1 67 ? 10.763 -3.490 -17.407 1.00 89.69 67 LYS A CA 1
ATOM 539 C C . LYS A 1 67 ? 11.626 -2.251 -17.586 1.00 89.69 67 LYS A C 1
ATOM 541 O O . LYS A 1 67 ? 11.106 -1.144 -17.730 1.00 89.69 67 LYS A O 1
ATOM 546 N N . LEU A 1 68 ? 12.936 -2.464 -17.602 1.00 89.56 68 LEU A N 1
ATOM 547 C CA . LEU A 1 68 ? 13.930 -1.453 -17.934 1.00 89.56 68 LEU A CA 1
ATOM 548 C C . LEU A 1 68 ? 14.388 -1.681 -19.378 1.00 89.56 68 LEU A C 1
ATOM 550 O O . LEU A 1 68 ? 14.850 -2.768 -19.716 1.00 89.56 68 LEU A O 1
ATOM 554 N N . THR A 1 69 ? 14.227 -0.675 -20.234 1.00 91.00 69 THR A N 1
ATOM 555 C CA . THR A 1 69 ? 14.592 -0.740 -21.655 1.00 91.00 69 THR A CA 1
ATOM 556 C C . THR A 1 69 ? 15.672 0.291 -21.947 1.00 91.00 69 THR A C 1
ATOM 558 O O . THR A 1 69 ? 15.476 1.474 -21.678 1.00 91.00 69 THR A O 1
ATOM 561 N N . TYR A 1 70 ? 16.805 -0.150 -22.494 1.00 90.88 70 TYR A N 1
ATOM 562 C CA . TYR A 1 70 ? 17.847 0.750 -22.986 1.00 90.88 70 TYR A CA 1
ATOM 563 C C . TYR A 1 70 ? 17.492 1.258 -24.384 1.00 90.88 70 TYR A C 1
ATOM 565 O O . TYR A 1 70 ? 17.057 0.477 -25.229 1.00 90.88 70 TYR A O 1
ATOM 573 N N . LYS A 1 71 ? 17.689 2.554 -24.632 1.00 91.00 71 LYS A N 1
ATOM 574 C CA . LYS A 1 71 ? 17.398 3.218 -25.913 1.00 91.00 71 LYS A CA 1
ATOM 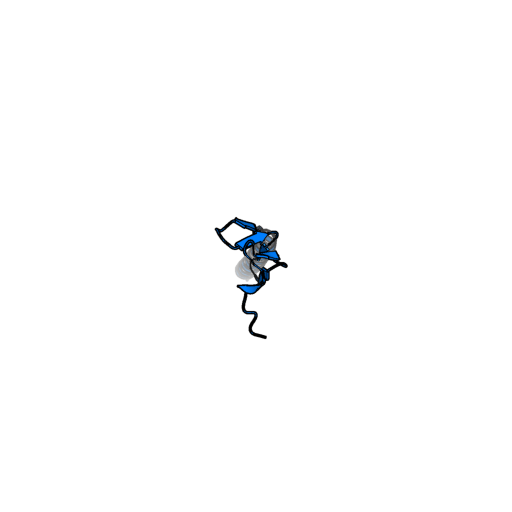575 C C . LYS A 1 71 ? 18.628 3.471 -26.783 1.00 91.00 71 LYS A C 1
ATOM 577 O O . LYS A 1 71 ? 18.471 3.844 -27.941 1.00 91.00 71 LYS A O 1
ATOM 582 N N . GLY A 1 72 ? 19.830 3.329 -26.229 1.00 87.19 72 GLY A N 1
ATOM 583 C CA . GLY A 1 72 ? 21.080 3.516 -26.967 1.00 87.19 72 GLY A CA 1
ATOM 584 C C . GLY A 1 72 ? 21.528 2.258 -27.717 1.00 87.19 72 GLY A C 1
ATOM 585 O O . GLY A 1 72 ? 20.817 1.255 -27.771 1.00 87.19 72 GLY A O 1
ATOM 586 N N . ASP A 1 73 ? 22.745 2.299 -28.265 1.00 87.00 73 ASP A N 1
ATOM 587 C CA . ASP A 1 73 ? 23.375 1.133 -28.896 1.00 87.00 73 ASP A CA 1
ATOM 588 C C . ASP A 1 73 ? 23.637 0.033 -27.844 1.00 87.00 73 ASP A C 1
ATOM 590 O O . ASP A 1 73 ? 24.354 0.291 -26.872 1.00 87.00 73 ASP A O 1
ATOM 594 N N . PRO A 1 74 ? 23.109 -1.194 -28.020 1.00 84.75 74 PRO A N 1
ATOM 595 C CA . PRO A 1 74 ? 23.325 -2.309 -27.098 1.00 84.75 74 PRO A CA 1
ATOM 596 C C . PRO A 1 74 ? 24.796 -2.598 -26.777 1.00 84.75 74 PRO A C 1
ATOM 598 O O . PRO A 1 74 ? 25.087 -3.116 -25.704 1.00 84.75 74 PRO A O 1
ATOM 601 N N . LYS A 1 75 ? 25.730 -2.246 -27.671 1.00 85.88 75 LYS A N 1
ATOM 602 C CA . LYS A 1 75 ? 27.177 -2.411 -27.453 1.00 85.88 75 LYS A CA 1
ATOM 603 C C . LYS A 1 75 ? 27.729 -1.548 -26.318 1.00 85.88 75 LYS A C 1
ATOM 605 O O . LYS A 1 75 ? 28.803 -1.847 -25.810 1.00 85.88 75 LYS A O 1
ATOM 610 N N . ASN A 1 76 ? 27.008 -0.499 -25.926 1.00 83.81 76 ASN A N 1
ATOM 611 C CA . ASN A 1 76 ? 27.406 0.425 -24.865 1.00 83.81 76 ASN A CA 1
ATOM 612 C C . ASN A 1 76 ? 26.898 -0.002 -23.477 1.00 83.81 76 ASN A C 1
ATOM 614 O O . ASN A 1 76 ? 27.141 0.703 -22.499 1.00 83.81 76 ASN A O 1
ATOM 618 N N . VAL A 1 77 ? 26.161 -1.115 -23.378 1.00 81.44 77 VAL A N 1
ATOM 619 C CA . VAL A 1 77 ? 25.672 -1.648 -22.102 1.00 81.44 77 VAL A CA 1
ATOM 620 C C . VAL A 1 77 ? 26.586 -2.780 -21.652 1.00 81.44 77 VAL A C 1
ATOM 622 O O . VAL A 1 77 ? 26.525 -3.890 -22.176 1.00 81.44 77 VAL A O 1
ATOM 625 N N . GLU A 1 78 ? 27.408 -2.514 -20.641 1.00 76.81 78 GLU A N 1
ATOM 626 C CA . GLU A 1 78 ? 28.150 -3.560 -19.940 1.00 76.81 78 GLU A CA 1
ATOM 627 C C . GLU A 1 78 ? 27.244 -4.214 -18.893 1.00 76.81 78 GLU A C 1
ATOM 629 O O . GLU A 1 78 ? 26.876 -3.608 -17.884 1.00 76.81 78 GLU A O 1
ATOM 634 N N . VAL A 1 79 ? 26.857 -5.465 -19.147 1.00 67.88 79 VAL A N 1
ATOM 635 C CA . VAL A 1 79 ? 26.143 -6.288 -18.170 1.00 67.88 79 VAL A CA 1
ATOM 636 C C . VAL A 1 79 ? 27.184 -7.055 -17.365 1.00 67.88 79 VAL A C 1
ATOM 638 O O . VAL A 1 79 ? 27.773 -8.014 -17.855 1.00 67.88 79 VAL A O 1
ATOM 641 N N . TYR A 1 80 ? 27.414 -6.624 -16.129 1.00 57.59 80 TYR A N 1
ATOM 642 C CA . TYR A 1 80 ? 28.188 -7.398 -15.164 1.00 57.59 80 TYR A CA 1
ATOM 643 C C . TYR A 1 80 ? 27.269 -8.488 -14.589 1.00 57.59 80 TYR A C 1
ATOM 645 O O . TYR A 1 80 ? 26.260 -8.167 -13.958 1.00 57.59 80 TYR A O 1
ATOM 653 N N . CYS A 1 81 ? 27.577 -9.755 -14.885 1.00 50.94 81 CYS A N 1
ATOM 654 C CA . CYS A 1 81 ? 26.902 -10.934 -14.331 1.00 50.94 81 CYS A CA 1
ATOM 655 C C . CYS A 1 81 ? 27.517 -11.358 -12.996 1.00 50.94 81 CYS A C 1
ATOM 657 O O . CYS A 1 81 ? 28.765 -11.342 -12.897 1.00 50.94 81 CYS A O 1
#

pLDDT: mean 84.45, std 12.14, range [50.94, 96.5]

Organism: Paenibacillus macerans (NCBI:txid44252)

Radius of gyration: 29.57 Å; Cα contacts (8 Å, |Δi|>4): 79; chains: 1; bounding box: 57×21×82 Å

Mean predicted aligned error: 13.38 Å